Protein AF-V9G6F3-F1 (afdb_monomer)

Secondary structure (DSSP, 8-state):
-HHHHHHPPTT--HHHHHHHH-HHHHHIIIII-HHHHHHHHHHHHHHHTT---HHHHHHT-HHHHHHHHTS---TT--

Sequence (78 aa):
MQHYRETGKYLERTSEWVERLGLEQIRAAILDDTKQRQELVERIELALKQVEDPWKKVLNDDKLRNTLFQDARPVGSK

Radius of gyration: 20.86 Å; Cα contacts (8 Å, |Δi|>4): 29; chains: 1; bounding box: 38×21×62 Å

Mean predicted aligned error: 7.17 Å

Solvent-accessible surface area (backbone atoms only — not comparable to full-atom values): 4838 Å² total; per-residue (Å²): 112,57,68,54,70,74,70,53,57,92,92,59,48,72,69,60,46,42,68,71,67,33,65,66,54,54,41,44,57,48,68,72,32,60,66,56,37,50,57,45,48,52,56,50,53,61,61,48,74,78,59,78,64,69,63,59,57,39,73,76,28,70,68,60,35,40,56,70,73,65,68,61,68,74,92,74,85,124

pLDDT: mean 89.73, std 11.92, range [42.16, 98.25]

Structure (mmCIF, N/CA/C/O backbone):
data_AF-V9G6F3-F1
#
_entry.id   AF-V9G6F3-F1
#
loop_
_atom_site.group_PDB
_atom_site.id
_atom_site.type_symbol
_atom_site.label_atom_id
_atom_site.label_alt_id
_atom_site.label_comp_id
_atom_site.label_asym_id
_atom_site.label_entity_id
_atom_site.label_seq_id
_atom_site.pdbx_PDB_ins_code
_atom_site.Cartn_x
_atom_site.Cartn_y
_atom_site.Cartn_z
_atom_site.occupancy
_atom_site.B_iso_or_equiv
_atom_site.auth_seq_id
_atom_site.auth_comp_id
_atom_site.auth_asym_id
_atom_site.auth_atom_id
_atom_site.pdbx_PDB_model_num
ATOM 1 N N . MET A 1 1 ? -0.744 1.787 0.472 1.00 82.75 1 MET A N 1
ATOM 2 C CA . MET A 1 1 ? -0.857 0.521 -0.293 1.00 82.75 1 MET A CA 1
ATOM 3 C C . MET A 1 1 ? -0.629 -0.727 0.557 1.00 82.75 1 MET A C 1
ATOM 5 O O . MET A 1 1 ? -1.444 -1.631 0.449 1.00 82.75 1 MET A O 1
ATOM 9 N N . GLN A 1 2 ? 0.415 -0.811 1.395 1.00 95.38 2 GLN A N 1
ATOM 10 C CA . GLN A 1 2 ? 0.717 -2.044 2.147 1.00 95.38 2 GLN A CA 1
ATOM 11 C C . GLN A 1 2 ? -0.417 -2.517 3.066 1.00 95.38 2 GLN A C 1
ATOM 13 O O . GLN A 1 2 ? -0.752 -3.692 3.054 1.00 95.38 2 GLN A O 1
ATOM 18 N N . HIS A 1 3 ? -1.074 -1.598 3.777 1.00 96.62 3 HIS A N 1
ATOM 19 C CA . HIS A 1 3 ? -2.175 -1.948 4.679 1.00 96.62 3 HIS A CA 1
ATOM 20 C C . HIS A 1 3 ? -3.332 -2.667 3.961 1.00 96.62 3 HIS A C 1
ATOM 22 O O . HIS A 1 3 ? -3.852 -3.662 4.454 1.00 96.62 3 HIS A O 1
ATOM 28 N N . TYR A 1 4 ? -3.675 -2.224 2.747 1.00 96.81 4 TYR A N 1
ATOM 29 C CA . TYR A 1 4 ? -4.646 -2.910 1.892 1.00 96.81 4 TYR A CA 1
ATOM 30 C C . TYR A 1 4 ? -4.164 -4.307 1.478 1.00 96.81 4 TYR A C 1
ATOM 32 O O . TYR A 1 4 ? -4.922 -5.264 1.560 1.00 96.81 4 TYR A O 1
ATOM 40 N N . ARG A 1 5 ? -2.891 -4.449 1.084 1.00 95.56 5 ARG A N 1
ATOM 41 C CA . ARG A 1 5 ? -2.316 -5.749 0.686 1.00 95.56 5 ARG A CA 1
ATOM 42 C C . ARG A 1 5 ? -2.364 -6.789 1.808 1.00 95.56 5 ARG A C 1
ATOM 44 O O . ARG A 1 5 ? -2.482 -7.970 1.519 1.00 95.56 5 ARG A O 1
ATOM 51 N N . GLU A 1 6 ? -2.258 -6.347 3.058 1.00 96.00 6 GLU A N 1
ATOM 52 C CA . GLU A 1 6 ? -2.234 -7.220 4.240 1.00 96.00 6 GLU A CA 1
ATOM 53 C C . GLU A 1 6 ? -3.631 -7.549 4.787 1.00 96.00 6 GLU A C 1
ATOM 55 O O . GLU A 1 6 ? -3.796 -8.549 5.478 1.00 96.00 6 GLU A O 1
ATOM 60 N N . THR A 1 7 ? -4.641 -6.727 4.493 1.00 96.94 7 THR A N 1
ATOM 61 C CA . THR A 1 7 ? -5.999 -6.857 5.068 1.00 96.94 7 THR A CA 1
ATOM 62 C C . THR A 1 7 ? -7.087 -7.132 4.027 1.00 96.94 7 THR A C 1
ATOM 64 O O . THR A 1 7 ? -8.247 -7.384 4.381 1.00 96.94 7 THR A O 1
ATOM 67 N N . GLY A 1 8 ? -6.729 -7.059 2.746 1.00 97.31 8 GLY A N 1
ATOM 68 C CA . GLY A 1 8 ? -7.584 -7.391 1.620 1.00 97.31 8 GLY A CA 1
ATOM 69 C C . GLY A 1 8 ? -7.824 -8.894 1.519 1.00 97.31 8 GLY A C 1
ATOM 70 O O . GLY A 1 8 ? -6.937 -9.707 1.785 1.00 97.31 8 GLY A O 1
ATOM 71 N N . LYS A 1 9 ? -9.036 -9.273 1.125 1.00 97.62 9 LYS A N 1
ATOM 72 C CA . LYS A 1 9 ? -9.369 -10.664 0.800 1.00 97.62 9 LYS A CA 1
ATOM 73 C C . LYS A 1 9 ? -8.952 -10.989 -0.636 1.00 97.62 9 LYS A C 1
ATOM 75 O O . LYS A 1 9 ? -8.767 -10.103 -1.470 1.00 97.62 9 LYS A O 1
ATOM 80 N N . TYR A 1 10 ? -8.816 -12.279 -0.943 1.00 97.19 10 TYR A N 1
ATOM 81 C CA . TYR A 1 10 ? -8.555 -12.723 -2.313 1.00 97.19 10 TYR A CA 1
ATOM 82 C C . TYR A 1 10 ? -9.651 -12.213 -3.264 1.00 97.19 10 TYR A C 1
ATOM 84 O O . TYR A 1 10 ? -10.834 -12.375 -2.974 1.00 97.19 10 TYR A O 1
ATOM 92 N N . LEU A 1 11 ? -9.237 -11.598 -4.380 1.00 97.06 11 LEU A N 1
ATOM 93 C CA . LEU A 1 11 ? -10.096 -10.949 -5.389 1.00 97.06 11 LEU A CA 1
ATOM 94 C C . LEU A 1 11 ? -10.966 -9.790 -4.884 1.00 97.06 11 LEU A C 1
ATOM 96 O O . LEU A 1 11 ? -11.848 -9.327 -5.604 1.00 97.06 11 LEU A O 1
ATOM 100 N N . GLU A 1 12 ? -10.699 -9.278 -3.687 1.00 98.12 12 GLU A N 1
ATOM 101 C CA . GLU A 1 12 ? -11.374 -8.082 -3.202 1.00 98.12 12 GLU A CA 1
ATOM 102 C C . GLU A 1 12 ? -10.874 -6.844 -3.950 1.00 98.12 12 GLU A C 1
ATOM 104 O O . GLU A 1 12 ? -9.684 -6.719 -4.259 1.00 98.12 12 GLU A O 1
ATOM 109 N N . ARG A 1 13 ? -11.792 -5.919 -4.246 1.00 97.94 13 ARG A N 1
ATOM 110 C CA . ARG A 1 13 ? -11.452 -4.601 -4.791 1.00 97.94 13 ARG A CA 1
ATOM 111 C C . ARG A 1 13 ? -11.236 -3.595 -3.671 1.00 97.94 13 ARG A C 1
ATOM 113 O O . ARG A 1 13 ? -11.861 -3.675 -2.620 1.00 97.94 13 ARG A O 1
ATOM 120 N N . THR A 1 14 ? -10.413 -2.580 -3.927 1.00 97.06 14 THR A N 1
ATOM 121 C CA . THR A 1 14 ? -10.143 -1.518 -2.947 1.00 97.06 14 THR A CA 1
ATOM 122 C C . THR A 1 14 ? -11.409 -0.782 -2.512 1.00 97.06 14 THR A C 1
ATOM 124 O O . THR A 1 14 ? -11.505 -0.431 -1.344 1.00 97.06 14 THR A O 1
ATOM 127 N N . SER A 1 15 ? -12.387 -0.582 -3.403 1.00 97.19 15 SER A N 1
ATOM 128 C CA . SER A 1 15 ? -13.682 0.021 -3.053 1.00 97.19 15 SER A CA 1
ATOM 129 C C . SER A 1 15 ? -14.449 -0.821 -2.029 1.00 97.19 15 SER A C 1
ATOM 131 O O . SER A 1 15 ? -14.829 -0.315 -0.980 1.0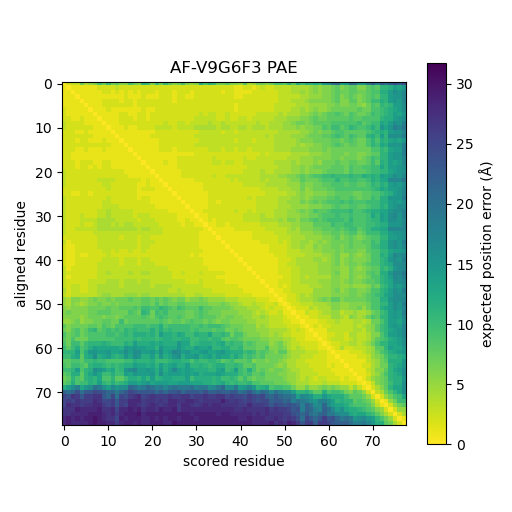0 97.19 15 SER A O 1
ATOM 133 N N . GLU A 1 16 ? -14.583 -2.122 -2.285 1.00 98.06 16 GLU A N 1
ATOM 134 C CA . GLU A 1 16 ? -15.271 -3.077 -1.402 1.00 98.06 16 GLU A CA 1
ATOM 135 C C . GLU A 1 16 ? -14.527 -3.257 -0.074 1.00 98.06 16 GLU A C 1
ATOM 137 O O . GLU A 1 16 ? -15.137 -3.380 0.985 1.00 98.06 16 GLU A O 1
ATOM 142 N N . TRP A 1 17 ? -13.194 -3.214 -0.107 1.00 98.25 17 TRP A N 1
ATOM 143 C CA . TRP A 1 17 ? -12.371 -3.217 1.097 1.00 98.25 17 TRP A CA 1
ATOM 144 C C . TRP A 1 17 ? -12.605 -1.973 1.959 1.00 98.25 17 TRP A C 1
ATOM 146 O O . TRP A 1 17 ? -12.758 -2.112 3.172 1.00 98.25 17 TRP A O 1
ATOM 156 N N . VAL A 1 18 ? -12.674 -0.775 1.358 1.00 97.88 18 VAL A N 1
ATOM 157 C CA . VAL A 1 18 ? -12.997 0.464 2.089 1.00 97.88 18 VAL A CA 1
ATOM 158 C C . VAL A 1 18 ? -14.389 0.373 2.708 1.00 97.88 18 VAL A C 1
ATOM 160 O O . VAL A 1 18 ? -14.550 0.729 3.872 1.00 97.88 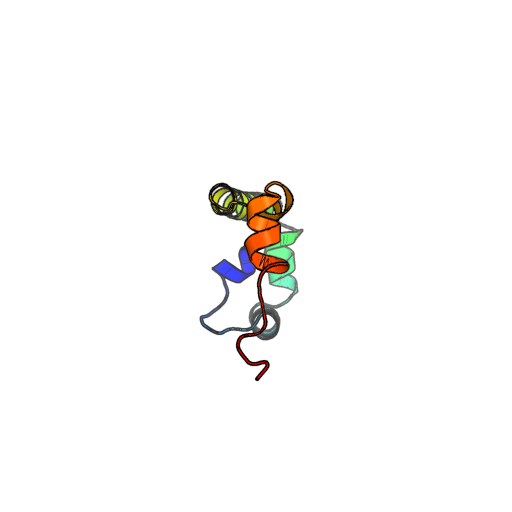18 VAL A O 1
ATOM 163 N N . GLU A 1 19 ? -15.376 -0.132 1.968 1.00 98.00 19 GLU A N 1
ATOM 164 C CA . GLU A 1 19 ? -16.739 -0.329 2.476 1.00 98.00 19 GLU A CA 1
ATOM 165 C C . GLU A 1 19 ? -16.781 -1.335 3.635 1.00 98.00 19 GLU A C 1
ATOM 167 O O . GLU A 1 19 ? -17.470 -1.106 4.628 1.00 98.00 19 GLU A O 1
ATOM 172 N N . ARG A 1 20 ? -16.008 -2.425 3.551 1.00 98.00 20 ARG A N 1
ATOM 173 C CA . ARG A 1 20 ? -15.963 -3.471 4.578 1.00 98.00 20 ARG A CA 1
ATOM 174 C C . ARG A 1 20 ? -15.226 -3.050 5.849 1.00 98.00 20 ARG A C 1
ATOM 176 O O . ARG A 1 20 ? -15.661 -3.418 6.936 1.00 98.00 20 ARG A O 1
ATOM 183 N N . LEU A 1 21 ? -14.070 -2.396 5.723 1.00 97.25 21 LEU A N 1
ATOM 184 C CA . LEU A 1 21 ? -13.266 -1.968 6.876 1.00 97.25 21 LEU A CA 1
ATOM 18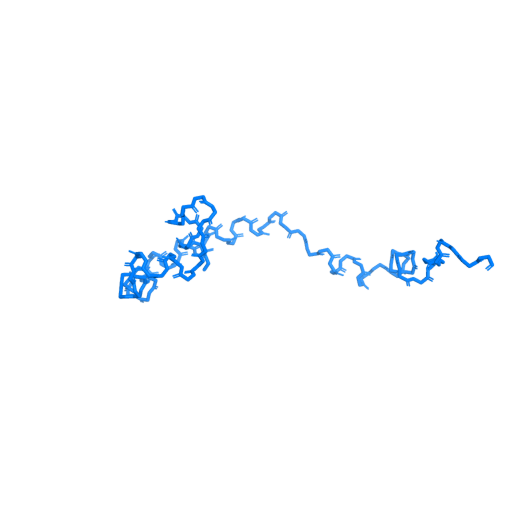5 C C . LEU A 1 21 ? -13.799 -0.666 7.488 1.00 97.25 21 LEU A C 1
ATOM 187 O O . LEU A 1 21 ? -13.708 -0.463 8.693 1.00 97.25 21 LEU A O 1
ATOM 191 N N . GLY A 1 22 ? -14.340 0.219 6.655 1.00 97.81 22 GLY A N 1
ATOM 192 C CA . GLY A 1 22 ? -14.720 1.571 7.038 1.00 97.81 22 GLY A CA 1
ATOM 193 C C . GLY A 1 22 ? -13.546 2.552 6.983 1.00 97.81 22 GLY A C 1
ATOM 194 O O . GLY A 1 22 ? -12.418 2.260 7.391 1.00 97.81 22 GLY A O 1
ATOM 195 N N . LEU A 1 23 ? -13.829 3.762 6.492 1.00 96.25 23 LEU A N 1
ATOM 196 C CA . LEU A 1 23 ? -12.813 4.798 6.293 1.00 96.25 23 LEU A CA 1
ATOM 197 C C . LEU A 1 23 ? -12.162 5.248 7.609 1.00 96.25 23 LEU A C 1
ATOM 199 O O . LEU A 1 23 ? -10.956 5.472 7.637 1.00 96.25 23 LEU A O 1
ATOM 203 N N . GLU A 1 24 ? -12.929 5.316 8.698 1.00 97.56 24 GLU A N 1
ATOM 204 C CA . GLU A 1 24 ? -12.419 5.702 10.020 1.00 97.56 24 GLU A CA 1
ATOM 205 C C . GLU A 1 24 ? -11.371 4.718 10.547 1.00 97.56 24 GLU A C 1
ATOM 207 O O . GLU A 1 24 ? -10.325 5.131 11.043 1.00 97.56 24 GLU A O 1
ATOM 212 N N . GLN A 1 25 ? -11.591 3.411 10.375 1.00 96.19 25 GLN A N 1
ATOM 213 C CA . GLN A 1 25 ? -10.624 2.401 10.804 1.00 96.19 25 GLN A CA 1
ATOM 214 C C . GLN A 1 25 ? -9.332 2.488 9.983 1.00 96.19 25 GLN A C 1
ATOM 216 O O . GLN A 1 25 ? -8.232 2.421 10.533 1.00 96.19 25 GLN A O 1
ATOM 221 N N . ILE A 1 26 ? -9.461 2.676 8.667 1.00 96.44 26 ILE A N 1
ATOM 222 C CA . ILE A 1 26 ? -8.316 2.847 7.765 1.00 96.44 26 ILE A CA 1
ATOM 223 C C . ILE A 1 26 ? -7.537 4.115 8.134 1.00 96.44 26 ILE A C 1
ATOM 225 O O . ILE A 1 26 ? -6.305 4.106 8.161 1.00 96.44 26 ILE A O 1
ATOM 229 N N . ARG A 1 27 ? -8.250 5.203 8.447 1.00 96.31 27 ARG A N 1
ATOM 230 C CA . ARG A 1 27 ? -7.662 6.460 8.905 1.00 96.31 27 ARG A CA 1
ATOM 231 C C . ARG A 1 27 ? -6.912 6.263 10.218 1.00 96.31 27 ARG A C 1
ATOM 233 O O . ARG A 1 27 ? -5.769 6.691 10.295 1.00 96.31 27 ARG A O 1
ATOM 240 N N . ALA A 1 28 ? -7.488 5.580 11.200 1.00 96.81 28 ALA A N 1
ATOM 241 C CA . ALA A 1 28 ? -6.818 5.328 12.473 1.00 96.81 28 ALA A CA 1
ATOM 242 C C . ALA A 1 28 ? -5.517 4.525 12.290 1.00 96.81 28 ALA A C 1
ATOM 244 O O . ALA A 1 28 ? -4.463 4.928 12.781 1.00 96.81 28 ALA A O 1
ATOM 245 N N . ALA A 1 29 ? -5.564 3.447 11.501 1.00 94.06 29 ALA A N 1
ATOM 246 C CA . ALA A 1 29 ? -4.420 2.559 11.271 1.00 94.06 29 ALA A CA 1
ATOM 247 C C . ALA A 1 29 ? -3.285 3.187 10.438 1.00 94.06 29 ALA A C 1
ATOM 249 O O . ALA A 1 29 ? -2.145 2.728 10.485 1.00 94.06 29 ALA A O 1
ATOM 250 N N . ILE A 1 30 ? -3.585 4.202 9.620 1.00 94.19 30 ILE A N 1
ATOM 251 C CA . ILE A 1 30 ? -2.590 4.834 8.739 1.00 94.19 30 ILE A CA 1
ATOM 252 C C . ILE A 1 30 ? -2.225 6.234 9.225 1.00 94.19 30 ILE A C 1
ATOM 254 O O . ILE A 1 30 ? -1.047 6.590 9.245 1.00 94.19 30 ILE A O 1
ATOM 258 N N . LEU A 1 31 ? -3.211 7.070 9.543 1.00 94.38 31 LEU A N 1
ATOM 259 C CA . LEU A 1 31 ? -3.004 8.475 9.880 1.00 94.38 31 LEU A CA 1
ATOM 260 C C . LEU A 1 31 ? -2.685 8.694 11.355 1.00 94.38 31 LEU A C 1
ATOM 262 O O . LEU A 1 31 ? -1.756 9.448 11.645 1.00 94.38 31 LEU A O 1
ATOM 266 N N . ASP A 1 32 ? -3.411 8.037 12.251 1.00 96.75 32 ASP A N 1
ATOM 267 C CA . ASP A 1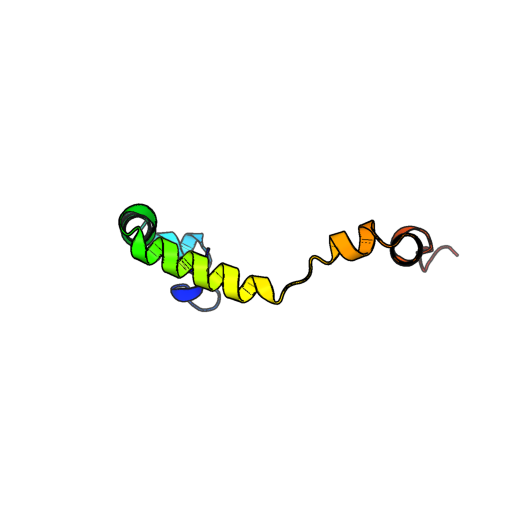 32 ? -3.298 8.314 13.684 1.00 96.75 32 ASP A CA 1
ATOM 268 C C . ASP A 1 32 ? -2.182 7.478 14.344 1.00 96.75 32 ASP A C 1
ATOM 270 O O . ASP A 1 32 ? -1.515 7.960 15.260 1.00 96.75 32 ASP A O 1
ATOM 274 N N . ASP A 1 33 ? -1.882 6.284 13.818 1.00 96.25 33 ASP A N 1
ATOM 275 C CA . ASP A 1 33 ? -0.720 5.486 14.229 1.00 96.25 33 ASP A CA 1
ATOM 276 C C . ASP A 1 33 ? 0.504 5.727 13.323 1.00 96.25 33 ASP A C 1
ATOM 278 O O . ASP A 1 33 ? 0.701 5.121 12.264 1.00 96.25 33 ASP A O 1
ATOM 282 N N . THR A 1 34 ? 1.375 6.637 13.763 1.00 96.44 34 THR A N 1
ATOM 283 C CA . THR A 1 34 ? 2.609 6.976 13.033 1.00 96.44 34 THR A CA 1
ATOM 284 C C . THR A 1 34 ? 3.623 5.832 13.036 1.00 96.44 34 TH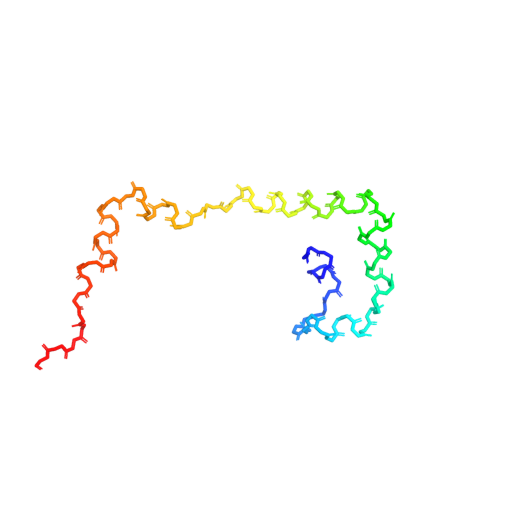R A C 1
ATOM 286 O O . THR A 1 34 ? 4.334 5.652 12.044 1.00 96.44 34 THR A O 1
ATOM 289 N N . LYS A 1 35 ? 3.680 5.037 14.113 1.00 96.94 35 LYS A N 1
ATOM 290 C CA . LYS A 1 35 ? 4.609 3.908 14.216 1.00 96.94 35 LYS A CA 1
ATOM 291 C C . LYS A 1 35 ? 4.210 2.823 13.221 1.00 96.94 35 LYS A C 1
ATOM 293 O O . LYS A 1 35 ? 5.031 2.397 12.413 1.00 96.94 35 LYS A O 1
ATOM 298 N N . GLN A 1 36 ? 2.932 2.452 13.207 1.00 95.56 36 GLN A N 1
ATOM 299 C CA . GLN A 1 36 ? 2.399 1.492 12.247 1.00 95.56 36 GLN A CA 1
ATOM 300 C C . GLN A 1 36 ? 2.609 1.965 10.803 1.00 95.56 36 GLN A C 1
ATOM 302 O O . GLN A 1 36 ? 2.983 1.168 9.938 1.00 95.56 36 GLN A O 1
ATOM 307 N N . ARG A 1 37 ? 2.428 3.264 10.522 1.00 96.00 37 ARG A N 1
ATOM 308 C CA . ARG A 1 37 ? 2.715 3.820 9.192 1.00 96.00 37 ARG A CA 1
ATOM 309 C C . ARG A 1 37 ? 4.172 3.606 8.779 1.00 96.00 37 ARG A C 1
ATOM 311 O O . ARG A 1 37 ? 4.408 3.226 7.633 1.00 96.00 37 ARG A O 1
ATOM 318 N N . GLN A 1 38 ? 5.127 3.849 9.674 1.00 97.00 38 GLN A N 1
ATOM 319 C CA . GLN A 1 38 ? 6.550 3.638 9.392 1.00 97.00 38 GLN A CA 1
ATOM 320 C C . GLN A 1 38 ? 6.841 2.165 9.097 1.00 97.00 38 GLN A C 1
ATOM 322 O O . GLN A 1 38 ? 7.401 1.859 8.048 1.00 97.00 38 GLN A O 1
ATOM 327 N N . GLU A 1 39 ? 6.344 1.247 9.925 1.00 97.38 39 GLU A N 1
ATOM 328 C CA . GLU A 1 39 ? 6.520 -0.196 9.714 1.00 97.38 39 GLU A CA 1
ATOM 329 C C . GLU A 1 39 ? 5.920 -0.671 8.373 1.00 97.38 39 GLU A C 1
ATOM 331 O O . GLU A 1 39 ? 6.479 -1.534 7.692 1.00 97.38 39 GLU A O 1
ATOM 336 N N . LEU A 1 40 ? 4.778 -0.106 7.962 1.00 96.81 40 LEU A N 1
ATOM 337 C CA . LEU A 1 40 ? 4.163 -0.384 6.659 1.00 96.81 40 LEU A CA 1
ATOM 338 C C . LEU A 1 40 ? 5.035 0.097 5.489 1.00 96.81 40 LEU A C 1
ATOM 340 O O . LEU A 1 40 ? 5.089 -0.573 4.454 1.00 96.81 40 LEU A O 1
ATOM 344 N N . VAL A 1 41 ? 5.689 1.253 5.632 1.00 96.44 41 VAL A N 1
ATOM 345 C CA . VAL A 1 41 ? 6.611 1.798 4.624 1.00 96.44 41 VAL A CA 1
ATOM 346 C C . VAL A 1 41 ? 7.870 0.944 4.538 1.00 96.44 41 VAL A C 1
ATOM 348 O O . VAL A 1 41 ? 8.233 0.533 3.439 1.00 96.44 41 VAL A O 1
ATOM 351 N N . GLU A 1 42 ? 8.471 0.585 5.670 1.00 97.00 42 GLU A N 1
ATOM 352 C CA . GLU A 1 42 ? 9.679 -0.249 5.724 1.00 97.00 42 GLU A CA 1
ATOM 353 C C . GLU A 1 42 ? 9.494 -1.588 4.996 1.00 97.00 42 GLU A C 1
ATOM 355 O O . GLU A 1 42 ? 10.374 -2.025 4.251 1.00 97.00 42 GLU A O 1
ATOM 360 N N . ARG A 1 43 ? 8.321 -2.225 5.136 1.00 96.31 43 ARG A N 1
ATOM 361 C CA . ARG A 1 43 ? 8.000 -3.464 4.406 1.00 96.31 43 ARG A CA 1
ATOM 362 C C . ARG A 1 43 ? 7.927 -3.256 2.893 1.00 96.31 43 ARG A C 1
ATOM 364 O O . ARG A 1 43 ? 8.385 -4.119 2.142 1.00 96.31 43 ARG A O 1
ATOM 371 N N . ILE A 1 44 ? 7.386 -2.123 2.435 1.00 94.88 44 ILE A N 1
ATOM 372 C CA . ILE A 1 44 ? 7.383 -1.778 1.004 1.00 94.88 44 ILE A CA 1
ATOM 373 C C . ILE A 1 44 ? 8.812 -1.545 0.520 1.00 94.88 44 ILE A C 1
ATOM 375 O O . ILE A 1 44 ? 9.199 -2.095 -0.509 1.00 94.88 44 ILE A O 1
ATOM 379 N N . GLU A 1 45 ? 9.596 -0.752 1.245 1.00 95.38 45 GLU A N 1
ATOM 380 C CA . GLU A 1 45 ? 10.973 -0.438 0.868 1.00 95.38 45 GLU A CA 1
ATOM 381 C C . GLU A 1 45 ? 11.833 -1.698 0.783 1.00 95.38 45 GLU A C 1
ATOM 383 O O . GLU A 1 45 ? 12.575 -1.876 -0.182 1.00 95.38 45 GLU A O 1
ATOM 388 N N . LEU A 1 46 ? 11.689 -2.614 1.744 1.00 94.94 46 LEU A N 1
ATOM 389 C CA . LEU A 1 46 ? 12.378 -3.900 1.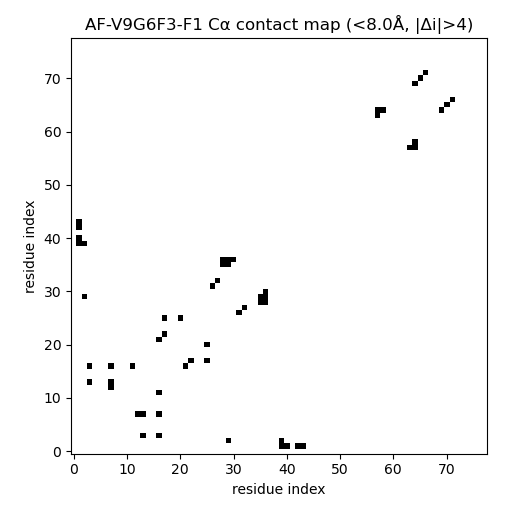725 1.00 94.94 46 LEU A CA 1
ATOM 390 C C . LEU A 1 46 ? 12.036 -4.714 0.471 1.00 94.94 46 LEU A C 1
ATOM 392 O O . LEU A 1 46 ? 12.942 -5.251 -0.165 1.00 94.94 46 LEU A O 1
ATOM 396 N N . ALA A 1 47 ? 10.757 -4.780 0.094 1.00 92.38 47 ALA A N 1
ATOM 397 C CA . ALA A 1 47 ? 10.333 -5.477 -1.117 1.00 92.38 47 ALA A CA 1
ATOM 398 C C . ALA A 1 47 ? 10.878 -4.806 -2.392 1.00 92.38 47 ALA A C 1
ATOM 400 O O . ALA A 1 47 ? 11.308 -5.492 -3.318 1.00 92.38 47 ALA A O 1
ATOM 401 N N . LEU A 1 48 ? 10.904 -3.470 -2.433 1.00 92.81 48 LEU A N 1
ATOM 402 C CA . LEU A 1 48 ? 11.388 -2.706 -3.585 1.00 92.81 48 LEU A CA 1
ATOM 403 C C . LEU A 1 48 ? 12.906 -2.779 -3.777 1.00 92.81 48 LEU A C 1
ATOM 405 O O . LEU A 1 48 ? 13.361 -2.621 -4.905 1.00 92.81 48 LEU A O 1
ATOM 409 N N . LYS A 1 49 ? 13.697 -3.077 -2.736 1.00 94.81 49 LYS A N 1
ATOM 410 C CA . LYS A 1 49 ? 15.162 -3.241 -2.859 1.00 94.81 49 LYS A CA 1
ATOM 411 C C . LYS A 1 49 ? 15.584 -4.307 -3.876 1.00 94.81 49 LYS A C 1
ATOM 413 O O . LYS A 1 49 ? 16.708 -4.256 -4.355 1.00 94.81 49 LYS A O 1
ATOM 418 N N . GLN A 1 50 ? 14.712 -5.268 -4.176 1.00 91.12 50 GLN A N 1
ATOM 419 C CA . GLN A 1 50 ? 14.976 -6.342 -5.140 1.00 91.12 50 GLN A CA 1
ATOM 420 C C . GLN A 1 50 ? 14.461 -6.024 -6.553 1.00 91.12 50 GLN A C 1
ATOM 422 O O . GLN A 1 50 ? 14.602 -6.842 -7.458 1.00 91.12 50 GLN A O 1
ATOM 427 N N . VAL A 1 51 ? 13.824 -4.866 -6.749 1.00 91.12 51 VAL A N 1
ATOM 428 C CA . VAL A 1 51 ? 13.215 -4.481 -8.022 1.00 91.12 51 VAL A CA 1
ATOM 429 C C . VAL A 1 51 ? 14.138 -3.514 -8.752 1.00 91.12 51 VAL A C 1
ATOM 431 O O . VAL A 1 51 ? 14.402 -2.409 -8.284 1.00 91.12 51 VAL A O 1
ATOM 434 N N . GLU A 1 52 ? 14.590 -3.912 -9.937 1.00 89.12 52 GLU A N 1
ATOM 435 C CA . GLU A 1 52 ? 15.232 -2.999 -10.881 1.00 89.12 52 GLU A CA 1
ATOM 436 C C . GLU A 1 52 ? 14.177 -2.295 -11.735 1.00 89.12 52 GLU A C 1
ATOM 438 O O . GLU A 1 52 ? 13.201 -2.907 -12.168 1.00 89.12 52 GLU A O 1
ATOM 443 N N . ASP A 1 53 ? 14.383 -1.006 -12.005 1.00 88.50 53 ASP A N 1
ATOM 444 C CA . ASP A 1 53 ? 13.530 -0.246 -12.916 1.00 88.50 53 ASP A CA 1
ATOM 445 C C . ASP A 1 53 ? 13.799 -0.685 -14.370 1.00 88.50 53 ASP A C 1
ATOM 447 O O . ASP A 1 53 ? 14.871 -0.386 -14.918 1.00 88.50 53 ASP A O 1
ATOM 451 N N . PRO A 1 54 ? 12.845 -1.371 -15.027 1.00 83.00 54 PRO A N 1
ATOM 452 C CA . PRO A 1 54 ? 13.060 -1.903 -16.367 1.00 83.00 54 PRO A CA 1
ATOM 453 C C . PRO A 1 54 ? 13.180 -0.789 -17.413 1.00 83.00 54 PRO A C 1
ATOM 455 O O . PRO A 1 54 ? 13.875 -0.957 -18.416 1.00 83.00 54 PRO A O 1
ATOM 458 N N . TRP A 1 55 ? 12.552 0.366 -17.178 1.00 86.12 55 TRP A N 1
ATOM 459 C CA . TRP A 1 55 ? 12.573 1.484 -18.114 1.00 86.12 55 TRP A CA 1
ATOM 460 C C . TRP A 1 55 ? 13.914 2.202 -18.085 1.00 86.12 55 TRP A C 1
ATOM 462 O O . TRP A 1 55 ? 14.437 2.548 -19.142 1.00 86.12 55 TRP A O 1
ATOM 472 N N . LYS A 1 56 ? 14.529 2.357 -16.906 1.00 88.25 56 LYS A N 1
ATOM 473 C CA . LYS A 1 56 ? 15.892 2.910 -16.807 1.00 88.25 56 LYS A CA 1
ATOM 474 C C . LYS A 1 56 ? 16.900 2.090 -17.599 1.00 88.25 56 LYS A C 1
ATOM 476 O O . LYS A 1 56 ? 17.748 2.665 -18.276 1.00 88.25 56 LYS A O 1
ATOM 481 N N . LYS A 1 57 ? 16.794 0.761 -17.549 1.00 85.94 57 LYS A N 1
ATOM 482 C CA . LYS A 1 57 ? 17.672 -0.131 -18.316 1.00 85.94 57 LYS A CA 1
ATOM 483 C C . LYS A 1 57 ? 17.553 0.112 -19.821 1.00 85.94 57 LYS A C 1
ATOM 485 O O . LYS A 1 57 ? 18.561 0.189 -20.508 1.00 85.94 57 LYS A O 1
ATOM 490 N N . VAL A 1 58 ? 16.328 0.287 -20.310 1.00 87.94 58 VAL A N 1
ATOM 491 C CA . VAL A 1 58 ? 16.044 0.590 -21.718 1.00 87.94 58 VAL A CA 1
ATOM 492 C C . VAL A 1 58 ? 16.518 1.988 -22.121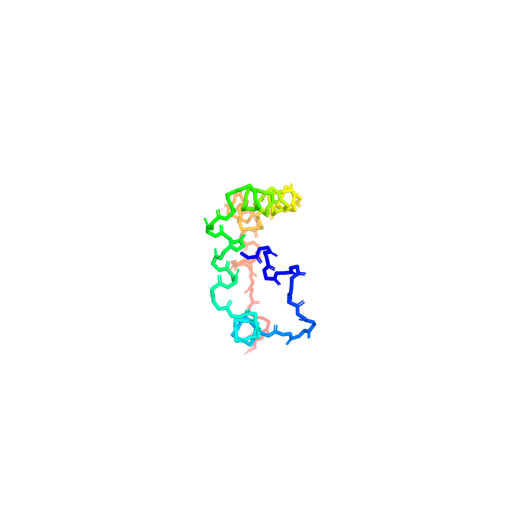 1.00 87.94 58 VAL A C 1
ATOM 494 O O . VAL A 1 58 ? 17.066 2.160 -23.204 1.00 87.94 58 VAL A O 1
ATOM 497 N N . LEU A 1 59 ? 16.310 3.001 -21.279 1.00 86.94 59 LEU A N 1
ATOM 498 C CA . LEU A 1 59 ? 16.694 4.379 -21.598 1.00 86.94 59 LEU A CA 1
ATOM 499 C C . LEU A 1 59 ? 18.213 4.556 -21.678 1.00 86.94 59 LEU A C 1
ATOM 501 O O . LEU A 1 59 ? 18.679 5.322 -22.517 1.00 86.94 59 LEU A O 1
ATOM 505 N N . ASN A 1 60 ? 18.961 3.828 -20.846 1.00 87.06 60 ASN A N 1
ATOM 506 C CA . ASN A 1 60 ? 20.416 3.938 -20.744 1.00 87.06 60 ASN A CA 1
ATOM 507 C C . ASN A 1 60 ? 21.184 3.015 -21.709 1.00 87.06 60 ASN A C 1
ATOM 509 O O . ASN A 1 60 ? 22.411 3.078 -21.748 1.00 87.06 60 ASN A O 1
ATOM 513 N N . ASP A 1 61 ? 20.495 2.159 -22.468 1.00 89.25 61 ASP A N 1
ATOM 514 C CA . ASP A 1 61 ? 21.098 1.264 -23.459 1.00 89.25 61 ASP A CA 1
ATOM 515 C C . ASP A 1 61 ? 20.507 1.543 -24.847 1.00 89.25 61 ASP A C 1
ATOM 517 O O . ASP A 1 61 ? 19.435 1.055 -25.217 1.00 89.25 61 ASP A O 1
ATOM 521 N N . ASP A 1 62 ? 21.238 2.335 -25.634 1.00 86.12 62 ASP A N 1
ATOM 522 C CA . ASP A 1 62 ? 20.850 2.721 -26.992 1.00 86.12 62 ASP A CA 1
ATOM 523 C C . ASP A 1 62 ? 20.640 1.509 -27.914 1.00 86.12 62 ASP A C 1
ATOM 525 O O . ASP A 1 62 ? 19.756 1.527 -28.773 1.00 86.12 62 ASP A O 1
ATOM 529 N N . LYS A 1 63 ? 21.406 0.427 -27.725 1.00 87.38 63 LYS A N 1
ATOM 530 C CA . LYS A 1 63 ? 21.294 -0.784 -28.545 1.00 87.38 63 LYS A CA 1
ATOM 531 C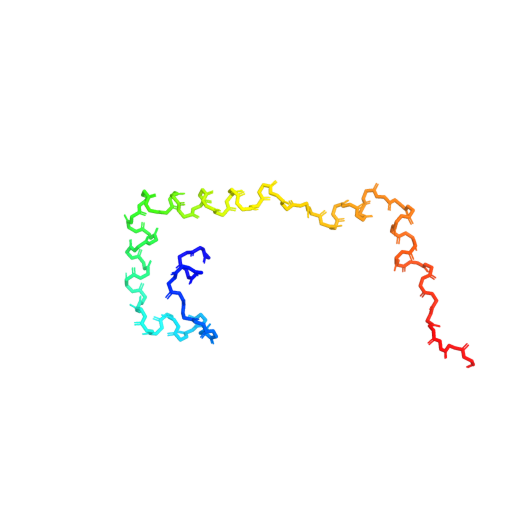 C . LYS A 1 63 ? 20.022 -1.553 -28.199 1.00 87.38 63 LYS A C 1
ATOM 533 O O . LYS A 1 63 ? 19.292 -1.971 -29.103 1.00 87.38 63 LYS A O 1
ATOM 538 N N . LEU A 1 64 ? 19.741 -1.717 -26.906 1.00 86.25 64 LEU A N 1
ATOM 539 C CA . LEU A 1 64 ? 18.512 -2.345 -26.420 1.00 86.25 64 LEU A CA 1
ATOM 540 C C . LEU A 1 64 ? 17.279 -1.550 -26.862 1.00 86.25 64 LEU A C 1
ATOM 542 O O . LEU A 1 64 ? 16.307 -2.134 -27.343 1.00 86.25 64 LEU A O 1
ATOM 546 N N . ARG A 1 65 ? 17.337 -0.218 -26.764 1.00 87.69 65 ARG A N 1
ATOM 547 C CA . ARG A 1 65 ? 16.257 0.675 -27.191 1.00 87.69 65 ARG A CA 1
ATOM 548 C C . ARG A 1 65 ? 15.970 0.549 -28.688 1.00 87.69 65 ARG A C 1
ATOM 550 O O . ARG A 1 65 ? 14.817 0.366 -29.071 1.00 87.69 65 ARG A O 1
ATOM 557 N N . ASN A 1 66 ? 16.994 0.589 -29.536 1.00 86.75 66 ASN A N 1
ATOM 558 C CA . ASN A 1 66 ? 16.791 0.481 -30.983 1.00 86.75 66 ASN A CA 1
ATOM 559 C C . ASN A 1 66 ? 16.244 -0.904 -31.375 1.00 86.75 66 ASN A C 1
ATOM 561 O O . ASN A 1 66 ? 15.295 -0.990 -32.151 1.00 86.75 66 ASN A O 1
ATOM 565 N N . THR A 1 67 ? 16.743 -1.974 -30.748 1.00 87.62 67 THR A N 1
ATOM 566 C CA . THR A 1 67 ? 16.264 -3.344 -31.002 1.00 87.62 67 THR A CA 1
ATOM 567 C C . THR A 1 67 ? 14.779 -3.512 -30.657 1.00 87.62 67 THR A C 1
ATOM 569 O O . THR A 1 67 ? 14.030 -4.114 -31.422 1.00 87.62 67 THR A O 1
ATOM 572 N N . LEU A 1 68 ? 14.342 -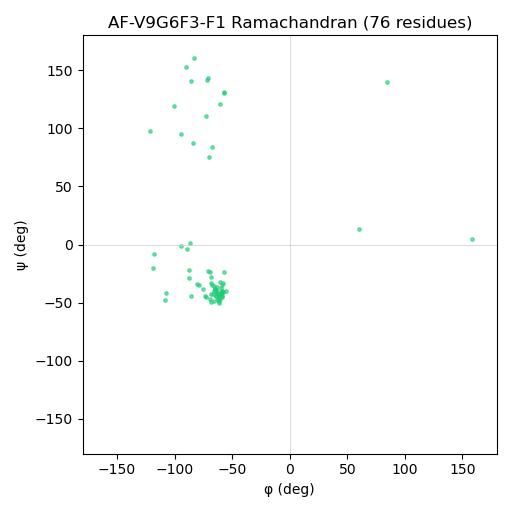2.997 -29.501 1.00 84.50 68 LEU A N 1
ATOM 573 C CA . LEU A 1 68 ? 12.972 -3.188 -29.012 1.00 84.50 68 LEU A CA 1
ATOM 574 C C . LEU A 1 68 ? 11.945 -2.272 -29.694 1.00 84.50 68 LEU A C 1
ATOM 576 O O . LEU A 1 68 ? 10.801 -2.688 -29.869 1.00 84.50 68 LEU A O 1
ATOM 580 N N . PHE A 1 69 ? 12.326 -1.038 -30.050 1.00 84.75 69 PHE A N 1
ATOM 581 C CA . PHE A 1 69 ? 11.369 -0.004 -30.477 1.00 84.75 69 PHE A CA 1
ATOM 582 C C . PHE A 1 69 ? 11.564 0.513 -31.907 1.00 84.75 69 PHE A C 1
ATOM 584 O O . PHE A 1 69 ? 10.626 1.090 -32.449 1.00 84.75 69 PHE A O 1
ATOM 591 N N . GLN A 1 70 ? 12.741 0.343 -32.522 1.00 76.31 70 GLN A N 1
ATOM 592 C CA . GLN A 1 70 ? 13.022 0.858 -33.873 1.00 76.31 70 GLN A CA 1
ATOM 593 C C . GLN A 1 70 ? 13.079 -0.252 -34.929 1.00 76.31 70 GLN A C 1
ATOM 595 O O . GLN A 1 70 ? 12.502 -0.099 -36.002 1.00 76.31 70 GLN A O 1
ATOM 600 N N . ASP A 1 71 ? 13.697 -1.393 -34.613 1.00 67.94 71 ASP A N 1
ATOM 601 C CA . ASP A 1 71 ? 13.861 -2.510 -35.558 1.00 67.94 71 ASP A CA 1
ATOM 602 C C . ASP A 1 71 ? 12.668 -3.483 -35.590 1.00 67.94 71 ASP A C 1
ATOM 604 O O . ASP A 1 71 ? 12.667 -4.461 -36.349 1.00 67.94 71 ASP A O 1
ATOM 608 N N . ALA A 1 72 ? 11.623 -3.210 -34.801 1.00 63.22 72 ALA A N 1
ATOM 609 C CA . ALA A 1 72 ? 10.374 -3.962 -34.795 1.00 63.22 72 ALA A CA 1
ATOM 610 C C . ALA A 1 72 ? 9.581 -3.703 -36.091 1.00 63.22 72 ALA A C 1
ATOM 612 O O . ALA A 1 72 ? 8.589 -2.976 -36.118 1.00 63.22 72 ALA A O 1
ATOM 613 N N . ARG A 1 73 ? 10.024 -4.308 -37.198 1.00 60.62 73 ARG A N 1
ATOM 614 C CA . ARG A 1 73 ? 9.239 -4.378 -38.436 1.00 60.62 73 ARG A CA 1
ATOM 615 C C . ARG A 1 73 ? 7.903 -5.059 -38.120 1.00 60.62 73 ARG A C 1
ATOM 617 O O . ARG A 1 73 ? 7.921 -6.131 -37.508 1.00 60.62 73 ARG A O 1
ATOM 624 N N . PRO A 1 74 ? 6.753 -4.501 -38.538 1.00 63.50 74 PRO A N 1
ATOM 625 C CA . PRO A 1 74 ? 5.484 -5.182 -38.354 1.00 63.50 74 PRO A CA 1
ATOM 626 C C . PRO A 1 74 ? 5.543 -6.517 -39.099 1.00 63.50 74 PRO A C 1
ATOM 628 O O . PRO A 1 74 ? 5.789 -6.568 -40.307 1.00 63.50 74 PRO A O 1
ATOM 631 N N . VAL A 1 75 ? 5.350 -7.611 -38.363 1.00 59.78 75 VAL A N 1
ATOM 632 C CA . VAL A 1 75 ? 5.199 -8.955 -38.925 1.00 59.78 75 VAL A CA 1
ATOM 633 C C . VAL A 1 75 ? 3.870 -8.968 -39.681 1.00 59.78 75 VAL A C 1
ATOM 635 O O . VAL A 1 75 ? 2.842 -9.320 -39.115 1.00 59.78 75 VAL A O 1
ATOM 638 N N . GLY A 1 76 ? 3.851 -8.502 -40.934 1.00 58.62 76 GLY A N 1
ATOM 639 C CA . GLY A 1 76 ? 2.623 -8.559 -41.732 1.00 58.62 76 GLY A CA 1
ATOM 640 C C . GLY A 1 76 ? 2.443 -7.613 -42.916 1.00 58.62 76 GLY A C 1
ATOM 641 O O . GLY A 1 76 ? 1.371 -7.666 -43.505 1.00 58.62 76 GLY A O 1
ATOM 642 N N . SER A 1 77 ? 3.411 -6.788 -43.325 1.00 49.97 77 SER A N 1
ATOM 643 C CA . SER A 1 77 ? 3.270 -6.078 -44.610 1.00 49.97 77 SER A CA 1
ATOM 644 C C . SER A 1 77 ? 3.740 -6.973 -45.760 1.00 49.97 77 SER A C 1
ATOM 646 O O . SER A 1 77 ? 4.916 -6.972 -46.120 1.00 49.97 77 SER A O 1
ATOM 648 N N . LYS A 1 78 ? 2.812 -7.787 -46.272 1.00 42.16 78 LYS A N 1
ATOM 649 C CA . LYS A 1 78 ? 2.830 -8.272 -47.658 1.00 42.16 78 LYS A CA 1
ATOM 650 C C . LYS A 1 78 ? 2.145 -7.251 -48.555 1.00 42.16 78 LYS A C 1
ATOM 652 O O . LYS A 1 78 ? 1.169 -6.637 -48.072 1.00 42.16 78 LYS A O 1
#

Foldseek 3Di:
DQVCVVQPDVPDDPVVVCVVCPPVNVCCQQPVDPVSVVVSVVVVVVVCVPDDDPVVVCVVDPVNVCVVPPPCDPPDDD